Protein AF-A0A976LNJ9-F1 (afdb_monomer)

Secondary structure (DSSP, 8-state):
------HHHHHHHHHHHHHHHHHHHHHHHHHHHHHHHHHHHHHHHHHHHHHHHHHHHHH-TTTGGG-HHHHHHHHH---SS----EEEEE-TT--EEEEEE--PPSS--------

Sequence (115 aa):
MQPKKNIAGIITWLAAIVTGVIVIVFPLGYFFVSYQYMAASIETEAEINADIISQIIGVNTEYWEFEQDRLAEQLARRPGKGYAETRRIVNTKNEIIAENADKLKPPVIMRSSYL

Foldseek 3Di:
DDDPDPVVVVVVVVVVVVVVCVVPVVVVVVVVVVVVVVQVVQQVVQVVLQVVVVVVCVVPVPCVLVVQVVNQVSVVDDPDDPDFDKDFDADPVRHTSYIDGDDDDPPDDDDHDHD

Mean predicted aligned error: 6.87 Å

Nearest PDB structures (foldseek):
  1ihr-assembly1_A  TM=3.909E-01  e=4.153E+00  Escherichia coli
  7m2w-assembly1_H  TM=3.520E-01  e=5.112E+00  Saccharomyces cerevisiae S288C

Structure (mmCIF, N/CA/C/O backbone):
data_AF-A0A976LNJ9-F1
#
_entry.id   AF-A0A97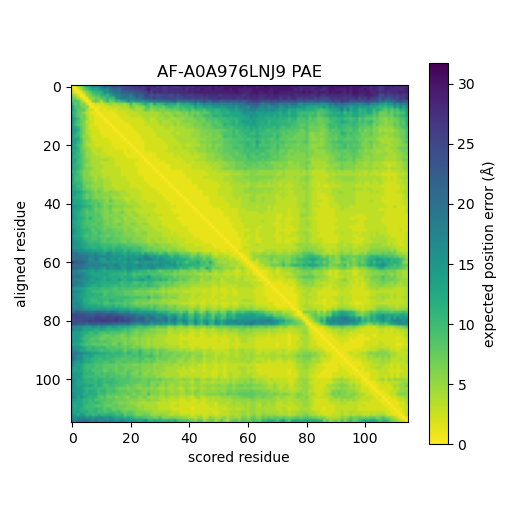6LNJ9-F1
#
loop_
_atom_site.group_PDB
_atom_site.id
_atom_site.type_symbol
_atom_site.label_atom_id
_atom_site.label_alt_id
_atom_site.label_comp_id
_atom_site.label_asym_id
_atom_site.label_entity_id
_atom_site.label_seq_id
_atom_site.pdbx_PDB_ins_code
_atom_site.Cartn_x
_atom_site.Cartn_y
_atom_site.Cartn_z
_atom_site.occupancy
_atom_site.B_iso_or_equiv
_atom_site.auth_seq_id
_atom_site.auth_comp_id
_atom_site.auth_asym_id
_atom_site.auth_atom_id
_atom_site.pdbx_PDB_model_num
ATOM 1 N N . MET A 1 1 ? 44.766 0.023 -48.195 1.00 44.72 1 MET A N 1
ATOM 2 C CA . MET A 1 1 ? 43.374 -0.372 -47.878 1.00 44.72 1 MET A CA 1
ATOM 3 C C . MET A 1 1 ? 43.000 0.249 -46.543 1.00 44.72 1 MET A C 1
ATOM 5 O O . MET A 1 1 ? 43.610 -0.109 -45.548 1.00 44.72 1 MET A O 1
ATOM 9 N N . GLN A 1 2 ? 42.089 1.226 -46.516 1.00 54.12 2 GLN A N 1
ATOM 10 C CA . GLN A 1 2 ? 41.607 1.785 -45.248 1.00 54.12 2 GLN A CA 1
ATOM 11 C C . GLN A 1 2 ? 40.468 0.911 -44.696 1.00 54.12 2 GLN A C 1
ATOM 13 O O . GLN A 1 2 ? 39.596 0.519 -45.477 1.00 54.12 2 GLN A O 1
ATOM 18 N N . PRO A 1 3 ? 40.451 0.582 -43.393 1.00 58.34 3 PRO A N 1
ATOM 19 C CA . PRO A 1 3 ? 39.382 -0.218 -42.809 1.00 58.34 3 PRO A CA 1
ATOM 20 C C . PRO A 1 3 ? 38.060 0.560 -42.877 1.00 58.34 3 PRO A C 1
ATOM 22 O O . PRO A 1 3 ? 37.936 1.645 -42.307 1.00 58.34 3 PRO A O 1
ATOM 25 N N . LYS A 1 4 ? 37.058 0.019 -43.584 1.00 64.56 4 LYS A N 1
ATOM 26 C CA . LYS A 1 4 ? 35.692 0.564 -43.589 1.00 64.56 4 LYS A CA 1
ATOM 27 C C . LYS A 1 4 ? 35.138 0.461 -42.165 1.00 64.56 4 LYS A C 1
ATOM 29 O O . LYS A 1 4 ? 34.769 -0.621 -41.720 1.00 64.56 4 LYS A O 1
ATOM 34 N N . LYS A 1 5 ? 35.086 1.580 -41.437 1.00 66.38 5 LYS A N 1
ATOM 35 C CA . LYS A 1 5 ? 34.336 1.661 -40.176 1.00 66.38 5 LYS A CA 1
ATOM 36 C C . LYS A 1 5 ? 32.883 1.255 -40.449 1.00 66.38 5 LYS A C 1
ATOM 38 O O . LYS A 1 5 ? 32.260 1.787 -41.367 1.00 66.38 5 LYS A O 1
ATOM 43 N N . ASN A 1 6 ? 32.341 0.337 -39.647 1.00 77.94 6 ASN A N 1
ATOM 44 C CA . ASN A 1 6 ? 30.943 -0.105 -39.712 1.00 77.94 6 ASN A CA 1
ATOM 45 C C . ASN A 1 6 ? 29.998 0.985 -39.172 1.00 77.94 6 ASN A C 1
ATOM 47 O O . ASN A 1 6 ? 29.407 0.853 -38.103 1.00 77.94 6 ASN A O 1
ATOM 51 N N . ILE A 1 7 ? 29.859 2.079 -39.924 1.00 86.81 7 ILE A N 1
ATOM 52 C CA . ILE A 1 7 ? 29.013 3.236 -39.586 1.00 86.81 7 ILE A CA 1
ATOM 53 C C . ILE A 1 7 ? 27.551 2.805 -39.399 1.00 86.81 7 ILE A C 1
ATOM 55 O O . ILE A 1 7 ? 26.893 3.255 -38.466 1.00 86.81 7 ILE A O 1
ATOM 59 N N . ALA A 1 8 ? 27.069 1.864 -40.217 1.00 86.81 8 ALA A N 1
ATOM 60 C CA . ALA A 1 8 ? 25.718 1.316 -40.098 1.00 86.81 8 ALA A CA 1
ATOM 61 C C . ALA A 1 8 ? 25.471 0.630 -38.741 1.00 86.81 8 ALA A C 1
ATOM 63 O O . ALA A 1 8 ? 24.408 0.805 -38.149 1.00 86.81 8 ALA A O 1
ATOM 64 N N . GLY A 1 9 ? 26.465 -0.094 -38.211 1.00 88.62 9 GLY A N 1
ATOM 65 C CA . GLY A 1 9 ? 26.365 -0.736 -36.897 1.00 88.62 9 GLY A CA 1
ATOM 66 C C . GLY A 1 9 ? 26.291 0.283 -35.759 1.00 88.62 9 GLY A C 1
ATOM 67 O O . GLY A 1 9 ? 25.475 0.136 -34.855 1.00 88.62 9 GLY A O 1
ATOM 68 N N . ILE A 1 10 ? 27.078 1.360 -35.848 1.00 91.56 10 ILE A N 1
ATOM 69 C CA . ILE A 1 10 ? 27.073 2.451 -34.861 1.00 91.56 10 ILE A CA 1
ATOM 70 C C . ILE A 1 10 ? 25.723 3.178 -34.859 1.00 91.56 10 ILE A C 1
ATOM 72 O O . ILE A 1 10 ? 25.151 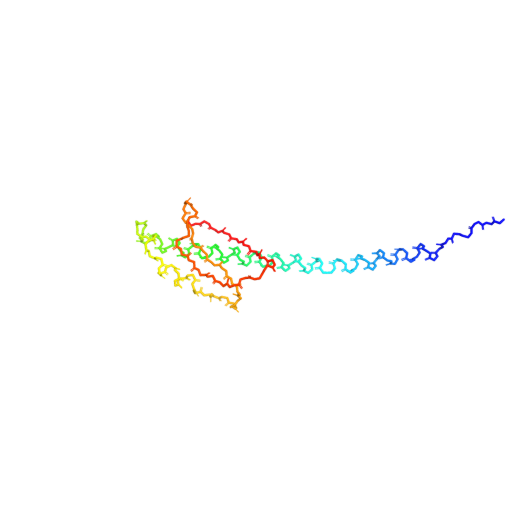3.400 -33.795 1.00 91.56 10 ILE A O 1
ATOM 76 N N . ILE A 1 11 ? 25.188 3.513 -36.038 1.00 93.44 11 ILE A N 1
ATOM 77 C CA . ILE A 1 11 ? 23.883 4.180 -36.164 1.00 93.44 11 ILE A CA 1
ATOM 78 C C . ILE A 1 11 ? 22.765 3.285 -35.624 1.00 93.44 11 ILE A C 1
ATOM 80 O O . ILE A 1 11 ? 21.913 3.758 -34.879 1.00 93.44 11 ILE A O 1
ATOM 84 N N . THR A 1 12 ? 22.789 1.991 -35.952 1.00 94.62 12 THR A N 1
ATOM 85 C CA . THR A 1 12 ? 21.786 1.030 -35.466 1.00 94.62 12 THR A CA 1
ATOM 86 C C . THR A 1 12 ? 21.824 0.913 -33.945 1.00 94.62 12 THR A C 1
ATOM 88 O O . THR A 1 12 ? 20.779 0.906 -33.303 1.00 94.62 12 THR A O 1
ATOM 91 N N . TRP A 1 13 ? 23.018 0.871 -33.351 1.00 95.69 13 TRP A N 1
ATOM 92 C CA . TRP A 1 13 ? 23.170 0.807 -31.900 1.00 95.69 13 TRP A CA 1
ATOM 93 C C . TRP A 1 13 ? 22.696 2.091 -31.206 1.00 95.69 13 TRP A C 1
ATOM 95 O O . TRP A 1 13 ? 21.976 2.018 -30.213 1.00 95.69 13 TRP A O 1
ATOM 105 N N . LEU A 1 14 ? 23.015 3.266 -31.760 1.00 95.44 14 LEU A N 1
ATOM 106 C CA . LEU A 1 14 ? 22.505 4.545 -31.252 1.00 95.44 14 LEU A CA 1
ATOM 107 C C . LEU A 1 14 ? 20.978 4.626 -31.344 1.00 95.44 14 LEU A C 1
ATOM 109 O O . LEU A 1 14 ? 20.330 5.010 -30.373 1.00 95.44 14 LEU A O 1
ATOM 113 N N . ALA A 1 15 ? 20.399 4.220 -32.475 1.00 96.19 15 ALA A N 1
ATOM 114 C CA . ALA A 1 15 ? 18.953 4.140 -32.636 1.00 96.19 15 ALA A CA 1
ATOM 115 C C . ALA A 1 15 ? 18.327 3.187 -31.607 1.00 96.19 15 ALA A C 1
ATOM 117 O O . ALA A 1 15 ? 17.358 3.560 -30.956 1.00 96.19 15 ALA A O 1
ATOM 118 N N . ALA A 1 16 ? 18.917 2.007 -31.387 1.00 96.75 16 ALA A N 1
ATOM 119 C CA . ALA A 1 16 ? 18.437 1.051 -30.392 1.00 96.75 16 ALA A CA 1
ATOM 120 C C . ALA A 1 16 ? 18.448 1.629 -28.968 1.00 96.75 16 ALA A C 1
ATOM 122 O O . ALA A 1 16 ? 17.495 1.416 -28.222 1.00 96.75 16 ALA A O 1
ATOM 123 N N . ILE A 1 17 ? 19.477 2.402 -28.602 1.00 97.50 17 ILE A N 1
ATOM 124 C CA . ILE A 1 17 ? 19.525 3.093 -27.306 1.00 97.50 17 ILE A CA 1
ATOM 125 C C . ILE A 1 17 ? 18.412 4.126 -27.208 1.00 97.50 17 ILE A C 1
ATOM 127 O O . ILE A 1 17 ? 17.669 4.116 -26.233 1.00 97.50 17 ILE A O 1
ATOM 131 N N . VAL A 1 18 ? 18.275 5.005 -28.203 1.00 97.12 18 VAL A N 1
ATOM 132 C CA . VAL A 1 18 ? 17.258 6.066 -28.176 1.00 97.12 18 VAL A CA 1
ATOM 133 C C . VAL A 1 18 ? 15.856 5.464 -28.102 1.00 97.12 18 VAL A C 1
ATOM 135 O O . VAL A 1 18 ? 15.054 5.871 -27.264 1.00 97.12 18 VAL A O 1
ATOM 138 N N . THR A 1 19 ? 15.573 4.449 -28.919 1.00 97.12 19 THR A N 1
ATOM 139 C CA . THR A 1 19 ? 14.311 3.709 -28.863 1.00 97.12 19 THR A CA 1
ATOM 140 C C . THR A 1 19 ? 14.121 3.048 -27.502 1.00 97.12 19 THR A C 1
ATOM 142 O O . THR A 1 19 ? 13.050 3.182 -26.920 1.00 97.12 19 THR A O 1
ATOM 145 N N . GLY A 1 20 ? 15.148 2.394 -26.956 1.00 97.38 20 GLY A N 1
ATOM 146 C CA . GLY A 1 20 ? 15.094 1.775 -25.632 1.00 97.38 20 GLY A CA 1
ATOM 147 C C . GLY A 1 20 ? 14.780 2.782 -24.526 1.00 97.38 20 GLY A C 1
ATOM 148 O O . GLY A 1 20 ? 13.907 2.535 -23.699 1.00 97.38 20 GLY A O 1
ATOM 149 N N . VAL A 1 21 ? 15.419 3.954 -24.552 1.00 97.69 21 VAL A N 1
ATOM 150 C CA . VAL A 1 21 ? 15.156 5.043 -23.603 1.00 97.69 21 VAL A CA 1
ATOM 151 C C . VAL A 1 21 ? 13.707 5.503 -23.708 1.00 97.69 21 VAL A C 1
ATOM 153 O O . VAL A 1 21 ? 13.029 5.580 -22.691 1.00 97.69 21 VAL A O 1
ATOM 156 N N . ILE A 1 22 ? 13.198 5.751 -24.915 1.00 96.56 22 ILE A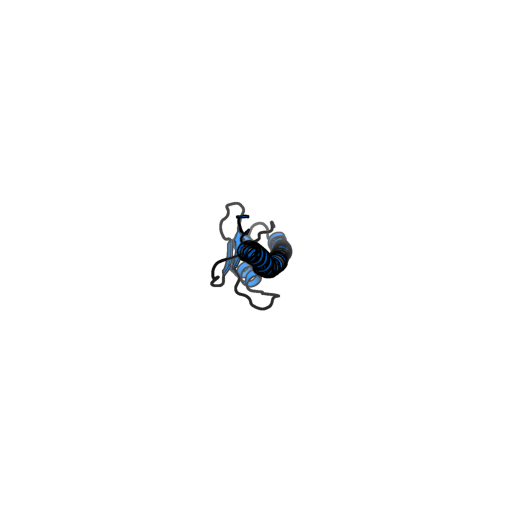 N 1
ATOM 157 C CA . ILE A 1 22 ? 11.806 6.176 -25.119 1.00 96.56 22 ILE A CA 1
ATOM 158 C C . ILE A 1 22 ? 10.833 5.112 -24.595 1.00 96.56 22 ILE A C 1
ATOM 160 O O . ILE A 1 22 ? 9.926 5.425 -23.826 1.00 96.56 22 ILE A O 1
ATOM 164 N N . VAL A 1 23 ? 11.051 3.846 -24.955 1.00 97.25 23 VAL A N 1
ATOM 165 C CA . VAL A 1 23 ? 10.200 2.721 -24.539 1.00 97.25 23 VAL A CA 1
ATOM 166 C C . VAL A 1 23 ? 10.176 2.555 -23.018 1.00 97.25 23 VAL A C 1
ATOM 168 O O . VAL A 1 23 ? 9.167 2.110 -22.484 1.00 97.25 23 VAL A O 1
ATOM 171 N N . ILE A 1 24 ? 11.244 2.930 -22.312 1.00 97.88 24 ILE A N 1
ATOM 172 C CA . ILE A 1 24 ? 11.349 2.782 -20.856 1.00 97.88 24 ILE A CA 1
ATOM 173 C C . ILE A 1 24 ? 10.849 4.027 -20.109 1.00 97.88 24 ILE A C 1
ATOM 175 O O . ILE A 1 24 ? 10.108 3.904 -19.135 1.00 97.88 24 ILE A O 1
ATOM 179 N N . VAL A 1 25 ? 11.230 5.228 -20.550 1.00 97.69 25 VAL A N 1
ATOM 180 C CA . VAL A 1 25 ? 10.977 6.480 -19.819 1.00 97.69 25 VAL A CA 1
ATOM 181 C C . VAL A 1 25 ? 9.487 6.773 -19.695 1.00 97.69 25 VAL A C 1
ATOM 183 O O . VAL A 1 25 ? 9.039 7.152 -18.615 1.00 97.69 25 VAL A O 1
ATOM 186 N N . PHE A 1 26 ? 8.700 6.567 -20.755 1.00 94.88 26 PHE A N 1
ATOM 187 C CA . PHE A 1 26 ? 7.268 6.871 -20.704 1.00 94.88 26 PHE A CA 1
ATOM 188 C C . PHE A 1 26 ? 6.493 5.936 -19.754 1.00 94.88 26 PHE A C 1
ATOM 190 O O . PHE A 1 26 ? 5.814 6.454 -18.862 1.00 94.88 26 PHE A O 1
ATOM 197 N N . PRO A 1 27 ? 6.607 4.593 -19.849 1.00 96.25 27 PRO A N 1
ATOM 198 C CA . PRO A 1 27 ? 5.952 3.695 -18.899 1.00 96.25 27 PRO A CA 1
ATOM 199 C C . PRO A 1 27 ? 6.438 3.879 -17.463 1.00 96.25 27 PRO A C 1
ATOM 201 O O . PRO A 1 27 ? 5.612 3.887 -16.552 1.00 96.25 27 PRO A O 1
ATOM 204 N N . LEU A 1 28 ? 7.747 4.071 -17.244 1.00 97.38 28 LEU A N 1
ATOM 205 C CA . LEU A 1 28 ? 8.278 4.309 -15.898 1.00 97.38 28 LEU A CA 1
ATOM 206 C C . LEU A 1 28 ? 7.774 5.625 -15.310 1.00 97.38 28 LEU A C 1
ATOM 208 O O . LEU A 1 28 ? 7.394 5.659 -14.143 1.00 97.38 28 LEU A O 1
ATOM 212 N N . GLY A 1 29 ? 7.735 6.692 -16.109 1.00 97.31 29 GLY A N 1
ATOM 213 C CA . GLY A 1 29 ? 7.201 7.980 -15.679 1.00 97.31 29 GLY A CA 1
ATOM 214 C C . GLY A 1 29 ? 5.733 7.872 -15.274 1.00 97.31 29 GLY A C 1
ATOM 215 O O . GLY A 1 29 ? 5.356 8.304 -14.185 1.00 97.31 29 GLY A O 1
ATOM 216 N N . TYR A 1 30 ? 4.916 7.220 -16.106 1.00 96.50 30 TYR A N 1
ATOM 217 C CA 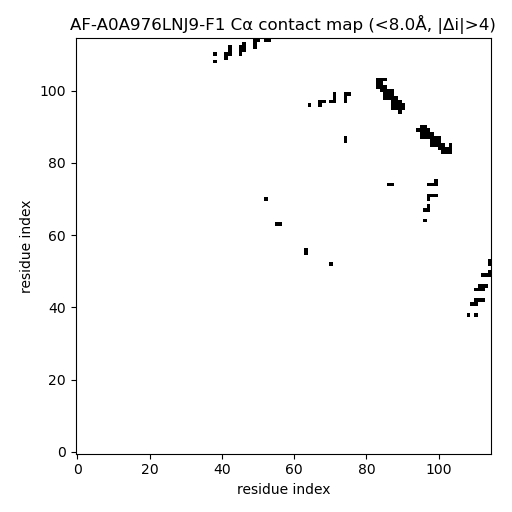. TYR A 1 30 ? 3.508 6.978 -15.792 1.00 96.50 30 TYR A CA 1
ATOM 218 C C . TYR A 1 30 ? 3.332 6.129 -14.528 1.00 96.50 30 TYR A C 1
ATOM 220 O O . TYR A 1 30 ? 2.524 6.470 -13.660 1.00 96.50 30 TYR A O 1
ATOM 228 N N . PHE A 1 31 ? 4.103 5.045 -14.402 1.00 95.81 31 PHE A N 1
ATOM 229 C CA . PHE A 1 31 ? 4.075 4.176 -13.230 1.00 95.81 31 PHE A CA 1
ATOM 230 C C . PHE A 1 31 ? 4.417 4.949 -11.956 1.00 95.81 31 PHE A C 1
ATOM 232 O O . PHE A 1 31 ? 3.701 4.842 -10.965 1.00 95.81 31 PHE A O 1
ATOM 239 N N . PHE A 1 32 ? 5.467 5.769 -11.992 1.00 97.12 32 PHE A N 1
ATOM 240 C CA . PHE A 1 32 ? 5.922 6.536 -10.839 1.00 97.12 32 PHE A CA 1
ATOM 241 C C . PHE A 1 32 ? 4.868 7.538 -10.357 1.00 97.12 32 PHE A C 1
ATOM 243 O O . PHE A 1 32 ? 4.547 7.566 -9.170 1.00 97.12 32 PHE A O 1
ATOM 250 N N . VAL A 1 33 ? 4.274 8.309 -11.274 1.00 97.19 33 VAL A N 1
ATOM 251 C CA . VAL A 1 33 ? 3.211 9.270 -10.934 1.00 97.19 33 VAL A CA 1
ATOM 252 C C . VAL A 1 33 ? 1.972 8.553 -10.397 1.00 97.19 33 VAL A C 1
ATOM 254 O O . VAL A 1 33 ? 1.422 8.951 -9.371 1.00 97.19 33 VAL A O 1
ATOM 257 N N . SER A 1 34 ? 1.555 7.466 -11.049 1.00 94.19 34 SER A N 1
ATOM 258 C CA . SER A 1 34 ? 0.376 6.698 -10.628 1.00 94.19 34 SER A CA 1
ATOM 259 C C . SER A 1 34 ? 0.575 6.067 -9.250 1.00 94.19 34 SER A C 1
ATOM 261 O O . SER A 1 34 ? -0.316 6.130 -8.406 1.00 94.19 34 SER A O 1
ATOM 263 N N . TYR A 1 35 ? 1.762 5.513 -8.995 1.00 94.75 35 TYR A N 1
ATOM 264 C CA . TYR A 1 35 ? 2.120 4.946 -7.700 1.00 94.75 35 TYR A CA 1
ATOM 265 C C . TYR A 1 35 ? 2.099 6.002 -6.593 1.00 94.75 35 TYR A C 1
ATOM 267 O O . TYR A 1 35 ? 1.530 5.750 -5.534 1.00 94.75 35 TYR A O 1
ATOM 275 N N . GLN A 1 36 ? 2.668 7.189 -6.832 1.00 95.25 36 GLN A N 1
ATOM 276 C CA . GLN A 1 36 ? 2.628 8.278 -5.852 1.00 95.25 36 GLN A CA 1
ATOM 277 C C . GLN A 1 36 ? 1.198 8.710 -5.533 1.00 95.25 36 GLN A C 1
ATOM 279 O O . GLN A 1 36 ? 0.864 8.874 -4.363 1.00 95.25 36 GLN A O 1
ATOM 284 N N . TYR A 1 37 ? 0.350 8.848 -6.554 1.00 93.50 37 TYR A N 1
ATOM 285 C CA . TYR A 1 37 ? -1.050 9.215 -6.361 1.00 93.50 37 TYR A CA 1
ATOM 286 C C . TYR A 1 37 ? -1.809 8.164 -5.538 1.00 93.50 37 TYR A C 1
ATOM 288 O O . TYR A 1 37 ? -2.488 8.508 -4.574 1.00 93.50 37 TYR A O 1
ATOM 296 N N . MET A 1 38 ? -1.650 6.877 -5.867 1.00 91.12 38 MET A N 1
ATOM 297 C CA . MET A 1 38 ? -2.266 5.784 -5.107 1.00 91.12 38 MET A CA 1
ATOM 298 C C . MET A 1 38 ? -1.758 5.732 -3.664 1.00 91.12 38 MET A C 1
ATOM 300 O O . MET A 1 38 ? -2.551 5.585 -2.740 1.00 91.12 38 MET A O 1
ATOM 304 N N . ALA A 1 39 ? -0.447 5.868 -3.466 1.00 93.75 39 ALA A N 1
ATOM 305 C CA . ALA A 1 39 ? 0.163 5.8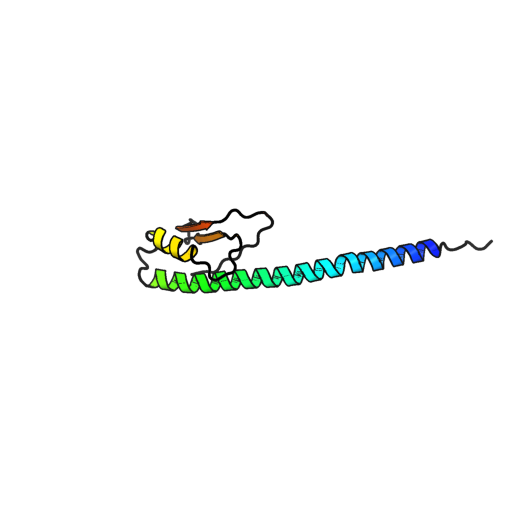59 -2.144 1.00 93.75 39 ALA A CA 1
ATOM 306 C C . ALA A 1 39 ? -0.350 7.009 -1.271 1.00 93.75 39 ALA A C 1
ATOM 308 O O . ALA A 1 39 ? -0.715 6.768 -0.126 1.00 93.75 39 ALA A O 1
ATOM 309 N N . ALA A 1 40 ? -0.409 8.226 -1.817 1.00 93.00 40 ALA A N 1
ATOM 310 C CA . ALA A 1 40 ? -0.927 9.391 -1.108 1.00 93.00 40 ALA A CA 1
ATOM 311 C C . ALA A 1 40 ? -2.418 9.238 -0.781 1.00 93.00 40 ALA A C 1
ATOM 313 O O . ALA A 1 40 ? -2.829 9.525 0.335 1.00 93.00 40 ALA A O 1
ATOM 314 N N . SER A 1 41 ? -3.217 8.722 -1.721 1.00 91.00 41 SER A N 1
ATOM 315 C CA . SER A 1 41 ? -4.647 8.482 -1.496 1.00 91.00 41 SER A CA 1
ATOM 316 C C . SER A 1 41 ? -4.892 7.517 -0.335 1.00 91.00 41 SER A C 1
ATOM 318 O O . SER A 1 41 ? -5.703 7.815 0.534 1.00 91.00 41 SER A O 1
ATOM 320 N N . ILE A 1 42 ? -4.191 6.377 -0.299 1.00 91.38 42 ILE A N 1
ATOM 321 C CA . ILE A 1 42 ? -4.376 5.370 0.760 1.00 91.38 42 ILE A CA 1
ATOM 322 C C . ILE A 1 42 ? -3.821 5.874 2.101 1.00 91.38 42 ILE A C 1
ATOM 324 O O . ILE A 1 42 ? -4.391 5.563 3.141 1.00 91.38 42 ILE A O 1
ATOM 328 N N . GLU A 1 43 ? -2.746 6.669 2.092 1.00 94.00 43 GLU A N 1
ATOM 329 C CA . GLU A 1 43 ? -2.220 7.320 3.302 1.00 94.00 43 GLU A CA 1
ATOM 330 C C . GLU A 1 43 ? -3.252 8.273 3.913 1.00 94.00 43 GLU A C 1
ATOM 332 O O . GLU A 1 43 ? -3.603 8.139 5.080 1.00 94.00 43 GLU A O 1
ATOM 337 N N . THR A 1 44 ? -3.803 9.184 3.108 1.00 92.50 44 THR A N 1
ATOM 338 C CA . THR A 1 44 ? -4.830 10.126 3.565 1.00 92.50 44 THR A CA 1
ATOM 339 C C . THR A 1 44 ? -6.095 9.401 4.024 1.00 92.50 44 THR A C 1
ATOM 341 O O . THR A 1 44 ? -6.694 9.783 5.024 1.00 92.50 44 THR A O 1
ATOM 344 N N . GLU A 1 45 ? -6.505 8.331 3.338 1.00 90.12 45 GLU A N 1
ATOM 345 C CA . GLU A 1 45 ? -7.615 7.500 3.813 1.00 90.12 45 GLU A CA 1
ATOM 346 C C . GLU A 1 45 ? -7.302 6.832 5.156 1.00 90.12 45 GLU A C 1
ATOM 348 O O . GLU A 1 45 ? -8.185 6.764 6.011 1.00 90.12 45 GLU A O 1
ATOM 353 N N . ALA A 1 46 ? -6.078 6.345 5.367 1.00 92.50 46 ALA A N 1
ATOM 354 C CA . ALA A 1 46 ? -5.673 5.756 6.639 1.00 92.50 46 ALA A CA 1
ATOM 355 C C . ALA A 1 46 ? -5.679 6.794 7.772 1.00 92.50 46 ALA A C 1
ATOM 357 O O . ALA A 1 46 ? -6.184 6.492 8.849 1.00 92.50 46 ALA A O 1
ATOM 358 N N . GLU A 1 47 ? -5.182 8.007 7.523 1.00 94.00 47 GLU A N 1
ATOM 359 C CA . GLU A 1 47 ? -5.170 9.117 8.485 1.00 94.00 47 GLU A CA 1
ATOM 360 C C . GLU A 1 47 ? -6.592 9.549 8.873 1.00 94.00 47 GLU A C 1
ATOM 362 O O . GLU A 1 47 ? -6.940 9.553 10.051 1.00 94.00 47 GLU A O 1
ATOM 367 N N . ILE A 1 48 ? -7.468 9.785 7.891 1.00 91.69 48 ILE A N 1
ATOM 368 C CA . ILE A 1 48 ? -8.870 10.161 8.141 1.00 91.69 48 ILE A CA 1
ATOM 369 C C . ILE A 1 48 ? -9.613 9.057 8.903 1.00 91.69 48 ILE A C 1
ATOM 371 O O . ILE A 1 48 ? -10.368 9.339 9.834 1.00 91.69 48 ILE A O 1
ATOM 375 N N . ASN A 1 49 ? -9.445 7.791 8.505 1.00 90.56 49 ASN A N 1
ATOM 376 C CA . ASN A 1 49 ? -10.100 6.687 9.204 1.00 90.56 49 ASN A CA 1
ATOM 377 C C . ASN A 1 49 ? -9.560 6.529 10.626 1.00 90.56 49 ASN A C 1
ATOM 379 O O . ASN A 1 49 ? -10.352 6.242 11.522 1.00 90.56 49 ASN A O 1
ATOM 383 N N . ALA A 1 50 ? -8.258 6.737 10.837 1.00 91.94 50 ALA A N 1
ATOM 384 C CA . ALA A 1 50 ? -7.674 6.736 12.168 1.00 91.94 50 ALA A CA 1
ATOM 385 C C . ALA A 1 50 ? -8.319 7.819 13.040 1.00 91.94 50 ALA A C 1
ATOM 387 O O . ALA A 1 50 ? -8.885 7.476 14.068 1.00 91.94 50 ALA A O 1
ATOM 388 N N . ASP A 1 51 ? -8.396 9.068 12.576 1.00 92.12 51 ASP A N 1
ATOM 389 C CA . ASP A 1 51 ? -9.044 10.156 13.322 1.00 92.12 51 ASP A CA 1
ATOM 390 C C . ASP A 1 51 ? -10.501 9.839 13.699 1.00 92.12 51 ASP A C 1
ATOM 392 O O . ASP A 1 51 ? -10.949 10.108 14.819 1.00 92.12 51 ASP A O 1
ATOM 396 N N . ILE A 1 52 ? -11.263 9.250 12.772 1.00 90.38 52 ILE A N 1
ATOM 397 C CA . ILE A 1 52 ? -12.657 8.860 13.016 1.00 90.38 52 ILE A CA 1
ATOM 398 C C . ILE A 1 52 ? -12.740 7.732 14.053 1.00 90.38 52 ILE A C 1
ATOM 400 O O . ILE A 1 52 ? -13.587 7.769 14.948 1.00 90.38 52 ILE A O 1
ATOM 404 N N . ILE A 1 53 ? -11.878 6.721 13.945 1.00 90.56 53 ILE A N 1
ATOM 405 C CA . ILE A 1 53 ? -11.842 5.596 14.883 1.00 90.56 53 ILE A CA 1
ATOM 406 C C . ILE A 1 53 ? -11.365 6.067 16.262 1.00 90.56 53 ILE A C 1
ATOM 408 O O . ILE A 1 53 ? -11.968 5.678 17.259 1.00 90.56 53 ILE A O 1
ATOM 412 N N . SER A 1 54 ? -10.376 6.957 16.346 1.00 90.50 54 SER A N 1
ATOM 413 C CA . SER A 1 54 ? -9.898 7.537 17.606 1.00 90.50 54 SER A CA 1
ATOM 414 C C . SER A 1 54 ? -11.008 8.290 18.336 1.00 90.50 54 SER A C 1
ATOM 416 O O . SER A 1 54 ? -11.122 8.184 19.556 1.00 90.50 54 SER A O 1
ATOM 418 N N . GLN A 1 55 ? -11.903 8.973 17.613 1.00 88.25 55 GLN A N 1
ATOM 419 C CA . GLN A 1 55 ? -13.099 9.576 18.214 1.00 88.25 55 GLN A CA 1
ATOM 420 C C . GLN A 1 55 ? -14.079 8.525 18.753 1.00 88.25 55 GLN A C 1
ATOM 422 O O . GLN A 1 55 ? -14.640 8.716 19.830 1.00 88.25 55 GLN A O 1
ATOM 427 N N . ILE A 1 56 ? -14.282 7.410 18.042 1.00 85.94 56 ILE A N 1
ATOM 428 C CA . ILE A 1 56 ? -15.142 6.305 18.502 1.00 85.94 56 ILE A CA 1
ATOM 429 C C . ILE A 1 56 ? -14.570 5.672 19.775 1.00 85.94 56 ILE A C 1
ATOM 431 O O . ILE A 1 56 ? -15.306 5.468 20.741 1.00 85.94 56 ILE A O 1
ATOM 435 N N . ILE A 1 57 ? -13.264 5.404 19.786 1.00 87.56 57 ILE A N 1
ATOM 436 C CA . ILE A 1 57 ? -12.550 4.819 20.924 1.00 87.56 57 ILE A CA 1
ATOM 437 C C . ILE A 1 57 ? -12.555 5.774 22.116 1.00 87.56 57 ILE A C 1
ATOM 439 O O . ILE A 1 57 ? -12.831 5.346 23.233 1.00 87.56 57 ILE A O 1
ATOM 443 N N . GLY A 1 58 ? -12.313 7.069 21.892 1.00 85.88 58 GLY A N 1
ATOM 444 C CA . GLY A 1 58 ? -12.267 8.081 22.950 1.00 85.88 58 GLY A CA 1
ATOM 445 C C . GLY A 1 58 ? -13.576 8.241 23.731 1.00 85.88 58 GLY A C 1
ATOM 446 O O . GLY A 1 58 ? -13.554 8.726 24.860 1.00 85.88 58 GLY A O 1
ATOM 447 N N . VAL A 1 59 ? -14.710 7.806 23.171 1.00 83.75 59 VAL A N 1
ATOM 448 C CA . VAL A 1 59 ? -16.003 7.772 23.877 1.00 83.75 59 VAL A CA 1
ATOM 449 C C . VAL A 1 59 ? -16.086 6.602 24.867 1.00 83.75 59 VAL A C 1
ATOM 451 O O . VAL A 1 59 ? -16.769 6.722 25.882 1.00 83.75 59 VAL A O 1
ATOM 454 N N . ASN A 1 60 ? -15.405 5.482 24.599 1.00 82.12 60 ASN A N 1
ATOM 455 C CA . ASN A 1 60 ? -15.458 4.271 25.420 1.00 82.12 60 ASN A CA 1
ATOM 456 C C . ASN A 1 60 ? -14.113 3.513 25.435 1.00 82.12 60 ASN A C 1
ATOM 458 O O . ASN A 1 60 ? -13.996 2.394 24.930 1.00 82.12 60 ASN A O 1
ATOM 462 N N . THR A 1 61 ? -13.085 4.121 26.032 1.00 82.50 61 THR A N 1
ATOM 463 C CA . THR A 1 61 ? -11.701 3.611 26.000 1.00 82.50 61 THR A CA 1
ATOM 464 C C . THR A 1 61 ? -11.519 2.250 26.681 1.00 82.50 61 THR A C 1
ATOM 466 O O . THR A 1 61 ? -10.559 1.546 26.383 1.00 82.50 61 THR A O 1
ATOM 469 N N . GLU A 1 62 ? -12.414 1.859 27.590 1.00 84.31 62 GLU A N 1
ATOM 470 C CA . GLU A 1 62 ? -12.294 0.600 28.338 1.00 84.31 62 GLU A CA 1
ATOM 471 C C . GLU A 1 62 ? -12.866 -0.604 27.572 1.00 84.31 62 GLU A C 1
ATOM 473 O O . GLU A 1 62 ? -12.361 -1.715 27.724 1.00 84.31 62 GLU A O 1
ATOM 478 N N . TYR A 1 63 ? -13.874 -0.395 26.713 1.00 84.00 63 TYR A N 1
ATOM 479 C CA . TYR A 1 63 ? -14.605 -1.496 26.071 1.00 84.00 63 TYR A CA 1
ATOM 480 C C . TYR A 1 63 ? -14.572 -1.499 24.538 1.00 84.00 63 TYR A C 1
ATOM 482 O O . TYR A 1 63 ? -15.140 -2.407 23.931 1.00 84.00 63 TYR A O 1
ATOM 490 N N . TRP A 1 64 ? -13.901 -0.541 23.890 1.00 85.81 64 TRP A N 1
ATOM 491 C CA . TRP A 1 64 ? -13.904 -0.431 22.425 1.00 85.81 64 TRP A CA 1
ATOM 492 C C . TRP A 1 64 ? -13.411 -1.699 21.699 1.00 85.81 64 TRP A C 1
ATOM 494 O O . TRP A 1 64 ? -13.916 -2.008 20.623 1.00 85.81 64 TRP A O 1
ATOM 504 N N . GLU A 1 65 ? -12.486 -2.472 22.286 1.00 86.88 65 GLU A N 1
ATOM 505 C CA . GLU A 1 65 ? -11.991 -3.732 21.697 1.00 86.88 65 GLU A CA 1
ATOM 506 C C . GLU A 1 65 ? -13.078 -4.821 21.592 1.00 86.88 65 GLU A C 1
ATOM 508 O O . GLU A 1 65 ? -12.961 -5.746 20.785 1.00 86.88 65 GLU A O 1
ATOM 513 N N . PHE A 1 66 ? -14.160 -4.705 22.371 1.00 88.31 66 PHE A N 1
ATOM 514 C CA . PHE A 1 66 ? -15.315 -5.605 22.314 1.00 88.31 66 PHE A CA 1
ATOM 515 C C . PHE A 1 66 ? -16.381 -5.143 21.311 1.00 88.31 66 PHE A C 1
ATOM 517 O O . PHE A 1 66 ? -17.274 -5.914 20.969 1.00 88.31 66 PHE A O 1
ATOM 524 N N . GLU A 1 67 ? -16.286 -3.916 20.789 1.00 86.31 67 GLU A N 1
ATOM 525 C CA . GLU A 1 67 ? -17.234 -3.347 19.821 1.00 86.31 67 GLU A CA 1
ATOM 526 C C . GLU A 1 67 ? -16.870 -3.707 18.364 1.00 86.31 67 GLU A C 1
ATOM 528 O O . GLU A 1 67 ? -16.993 -2.887 17.450 1.00 86.31 67 GLU A O 1
ATOM 533 N N . GLN A 1 68 ? -16.427 -4.949 18.127 1.00 88.81 68 GLN A N 1
ATOM 534 C CA . GLN A 1 68 ? -15.903 -5.407 16.831 1.00 88.81 68 GLN A CA 1
ATOM 535 C C . GLN A 1 68 ? -16.901 -5.207 15.688 1.00 88.81 68 GLN A C 1
ATOM 537 O O . GLN A 1 68 ? -16.516 -4.727 14.625 1.00 88.81 68 GLN A O 1
ATOM 542 N N . ASP A 1 69 ? -18.184 -5.500 15.918 1.00 88.38 69 ASP A N 1
ATOM 543 C CA . ASP A 1 69 ? -19.235 -5.351 14.905 1.00 88.38 69 ASP A CA 1
ATOM 544 C C . ASP A 1 69 ? -19.426 -3.888 14.486 1.00 88.38 69 ASP A C 1
ATOM 546 O O . ASP A 1 69 ? -19.530 -3.581 13.298 1.00 88.3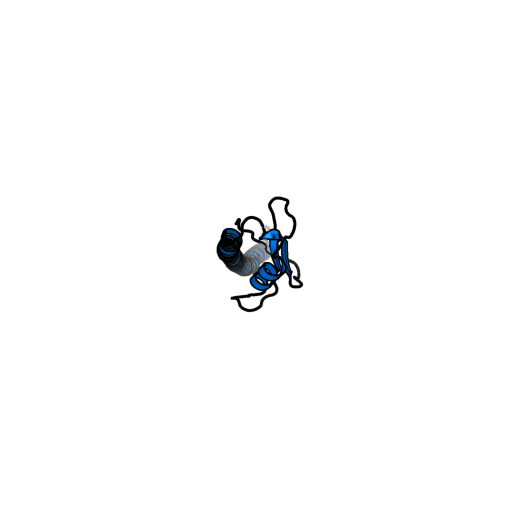8 69 ASP A O 1
ATOM 550 N N . ARG A 1 70 ? -19.405 -2.959 15.451 1.00 88.12 70 ARG A N 1
ATOM 551 C CA . ARG A 1 70 ? -19.535 -1.518 15.191 1.00 88.12 70 ARG A CA 1
ATOM 552 C C . ARG A 1 70 ? -18.329 -0.996 14.415 1.00 88.12 70 ARG A C 1
ATOM 554 O O . ARG A 1 70 ? -18.482 -0.213 13.478 1.00 88.12 70 ARG A O 1
ATOM 561 N N . LEU A 1 71 ? -17.131 -1.436 14.795 1.00 90.44 71 LEU A N 1
ATOM 562 C CA . LEU A 1 71 ? -15.894 -1.081 14.106 1.00 90.44 71 LEU A CA 1
ATOM 563 C C . LEU A 1 71 ? -15.860 -1.668 12.690 1.00 90.44 71 LEU A C 1
ATOM 565 O O . LEU A 1 71 ? -15.511 -0.963 11.749 1.00 90.44 71 LEU A O 1
ATOM 569 N N . ALA A 1 72 ? -16.281 -2.919 12.509 1.00 89.94 72 ALA A N 1
ATOM 570 C CA . ALA A 1 72 ? -16.373 -3.564 11.204 1.00 89.94 72 ALA A CA 1
ATOM 571 C C . ALA A 1 72 ? -17.402 -2.878 10.293 1.00 89.94 72 ALA A C 1
ATOM 573 O O . ALA A 1 72 ? -17.131 -2.688 9.106 1.00 89.94 72 ALA A O 1
ATOM 574 N N . GLU A 1 73 ? -18.547 -2.445 10.833 1.00 88.44 73 GLU A N 1
ATOM 575 C CA . GLU A 1 73 ? -19.527 -1.647 10.090 1.00 88.44 73 GLU A CA 1
ATOM 576 C C . GLU A 1 73 ? -18.926 -0.305 9.656 1.00 88.44 73 GLU A C 1
ATOM 578 O O . GLU A 1 73 ? -19.101 0.118 8.512 1.00 88.44 73 GLU A O 1
ATOM 583 N N . GLN A 1 74 ? -18.162 0.345 10.536 1.00 89.38 74 GLN A N 1
ATOM 584 C CA . GLN A 1 74 ? -17.473 1.584 10.198 1.00 89.38 74 GLN A CA 1
ATOM 585 C C . GLN A 1 74 ? -16.421 1.366 9.099 1.00 89.38 74 GLN A C 1
ATOM 587 O O . GLN A 1 74 ? -16.371 2.143 8.147 1.00 89.38 74 GLN A O 1
ATOM 592 N N . LEU A 1 75 ? -15.641 0.282 9.166 1.00 89.94 75 LEU A N 1
ATOM 593 C CA . LEU A 1 75 ? -14.683 -0.097 8.120 1.00 89.94 75 LEU A CA 1
ATOM 594 C C . LEU A 1 75 ? -15.367 -0.449 6.789 1.00 89.94 75 LEU A C 1
ATOM 596 O O . LEU A 1 75 ? -14.779 -0.240 5.726 1.00 89.94 75 LEU A O 1
ATOM 600 N N . ALA A 1 76 ? -16.600 -0.962 6.830 1.00 88.00 76 ALA A N 1
ATOM 601 C CA . ALA A 1 76 ? -17.391 -1.279 5.643 1.00 88.00 76 ALA A CA 1
ATOM 602 C C . ALA A 1 76 ? -17.889 -0.029 4.898 1.00 88.00 76 ALA A C 1
ATOM 604 O O . ALA A 1 76 ? -18.223 -0.111 3.713 1.00 88.00 76 ALA A O 1
ATOM 605 N N . ARG A 1 77 ? -17.933 1.139 5.555 1.00 86.00 77 ARG A N 1
ATOM 606 C CA . ARG A 1 77 ? -18.330 2.401 4.918 1.00 86.00 77 ARG A CA 1
ATOM 607 C C . ARG A 1 77 ? -17.198 2.904 4.024 1.00 86.00 77 ARG A C 1
ATOM 609 O O . ARG A 1 77 ? -16.168 3.388 4.487 1.00 86.00 77 ARG A O 1
ATOM 616 N N . ARG A 1 78 ? -17.402 2.802 2.709 1.00 77.94 78 ARG A N 1
ATOM 617 C CA . ARG A 1 78 ? -16.433 3.238 1.694 1.00 77.94 78 ARG A CA 1
ATOM 618 C C . ARG A 1 78 ? -16.851 4.590 1.111 1.00 77.94 78 ARG A C 1
ATOM 620 O O . ARG A 1 78 ? -17.835 4.636 0.377 1.00 77.94 78 ARG A O 1
ATOM 627 N N . PRO A 1 79 ? -16.119 5.685 1.387 1.00 66.06 79 PRO A N 1
ATOM 628 C CA . PRO A 1 79 ? -16.376 6.971 0.736 1.00 66.06 79 PRO A CA 1
ATOM 629 C C . PRO A 1 79 ? -15.950 6.990 -0.750 1.00 66.06 79 PRO A C 1
ATOM 631 O O . PRO A 1 79 ? -16.342 7.894 -1.485 1.00 66.06 79 PRO A O 1
ATOM 634 N N . GLY A 1 80 ? -15.156 6.008 -1.205 1.00 65.75 80 GLY A N 1
ATOM 635 C CA . GLY A 1 80 ? -14.543 5.959 -2.541 1.00 65.75 80 GLY A CA 1
ATOM 636 C C . GLY A 1 80 ? -15.254 5.098 -3.602 1.00 65.75 80 GLY A C 1
ATOM 637 O O . GLY A 1 80 ? -16.327 4.539 -3.395 1.00 65.75 80 GLY A O 1
ATOM 638 N N . LYS A 1 81 ? -14.611 4.961 -4.775 1.00 64.69 81 LYS A N 1
ATOM 639 C CA . LYS A 1 81 ? -15.154 4.357 -6.019 1.00 64.69 81 LYS A CA 1
ATOM 640 C C . LYS A 1 81 ? -15.361 2.824 -6.008 1.00 64.69 81 LYS A C 1
ATOM 642 O O . LYS A 1 81 ? -15.536 2.240 -7.074 1.00 64.69 81 LYS A O 1
ATOM 647 N N . GLY A 1 82 ? -15.343 2.163 -4.849 1.00 68.38 82 GLY A N 1
ATOM 648 C CA . GLY A 1 82 ? -15.596 0.717 -4.749 1.00 68.38 82 GLY A CA 1
ATOM 649 C C . GLY A 1 82 ? -14.481 -0.182 -5.302 1.00 68.38 82 GLY A C 1
ATOM 650 O O . GLY A 1 82 ? -14.766 -1.275 -5.788 1.00 68.38 82 GLY A O 1
ATOM 651 N N . TYR A 1 83 ? -13.219 0.259 -5.258 1.00 83.94 83 TYR A N 1
ATOM 652 C CA . TYR A 1 83 ? -12.090 -0.634 -5.539 1.00 83.94 83 TYR A CA 1
ATOM 653 C C . TYR A 1 83 ? -11.961 -1.707 -4.453 1.00 83.94 83 TYR A C 1
ATOM 655 O O . TYR A 1 83 ? -12.369 -1.492 -3.312 1.00 83.94 83 TYR A O 1
ATOM 663 N N . ALA A 1 84 ? -11.389 -2.855 -4.826 1.00 88.69 84 ALA A N 1
ATOM 664 C CA . ALA A 1 84 ? -11.100 -3.913 -3.871 1.00 88.69 84 ALA A CA 1
ATOM 665 C C . ALA A 1 84 ? -10.020 -3.438 -2.889 1.00 88.69 84 ALA A C 1
ATOM 667 O O . ALA A 1 84 ? -8.927 -3.062 -3.318 1.00 88.69 84 ALA A O 1
ATOM 668 N N . GLU A 1 85 ? -10.318 -3.471 -1.595 1.00 90.56 85 GLU A N 1
ATOM 669 C CA . GLU A 1 85 ? -9.409 -3.040 -0.532 1.00 90.56 85 GLU A CA 1
ATOM 670 C C . GLU A 1 85 ? -9.527 -3.925 0.715 1.00 90.56 85 GLU A C 1
ATOM 672 O O . GLU A 1 85 ? -10.475 -4.689 0.890 1.00 90.56 85 GLU A O 1
ATOM 677 N N . THR A 1 86 ? -8.531 -3.844 1.591 1.00 93.06 86 THR A N 1
ATOM 678 C CA . THR A 1 86 ? -8.566 -4.475 2.911 1.00 93.06 86 THR A CA 1
ATOM 679 C C . THR A 1 86 ? -8.267 -3.415 3.953 1.00 93.06 86 THR A C 1
ATOM 681 O O . THR A 1 86 ? -7.228 -2.762 3.883 1.00 93.06 86 THR A O 1
ATOM 684 N N . ARG A 1 87 ? -9.170 -3.255 4.921 1.00 92.38 87 ARG A N 1
ATOM 685 C CA . ARG A 1 87 ? -9.048 -2.312 6.034 1.00 92.38 87 ARG A CA 1
ATOM 686 C C . ARG A 1 87 ? 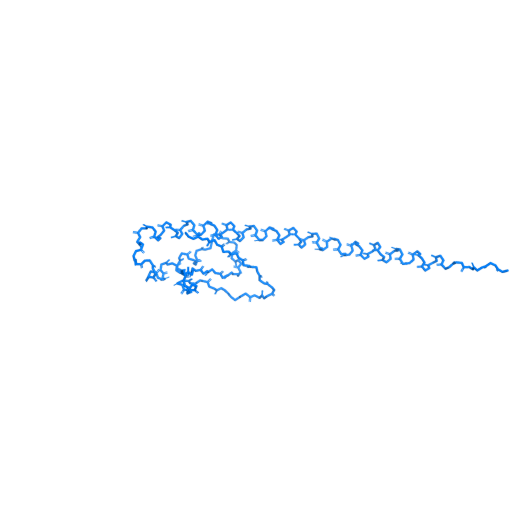-9.073 -3.083 7.345 1.00 92.38 87 ARG A C 1
ATOM 688 O O . ARG A 1 87 ? -9.910 -3.966 7.527 1.00 92.38 87 ARG A O 1
ATOM 695 N N . ARG A 1 88 ? -8.139 -2.771 8.242 1.00 94.31 88 ARG A N 1
ATOM 696 C CA . ARG A 1 88 ? -7.949 -3.479 9.513 1.00 94.31 88 ARG A CA 1
ATOM 697 C C . ARG A 1 88 ? -7.684 -2.491 10.631 1.00 94.31 88 ARG A C 1
ATOM 699 O O . ARG A 1 88 ? -6.923 -1.547 10.442 1.00 94.31 88 ARG A O 1
ATOM 706 N N . ILE A 1 89 ? -8.255 -2.774 11.792 1.00 93.81 89 ILE A N 1
ATOM 707 C CA . ILE A 1 89 ? -7.869 -2.165 13.062 1.00 93.81 89 ILE A CA 1
ATOM 708 C C . ILE A 1 89 ? -7.086 -3.216 13.828 1.00 93.81 89 ILE A C 1
ATOM 710 O O . ILE A 1 89 ? -7.550 -4.347 13.985 1.00 93.81 89 ILE A O 1
ATOM 714 N N . VAL A 1 90 ? -5.899 -2.839 14.286 1.00 93.06 90 VAL A N 1
ATOM 715 C CA . VAL A 1 90 ? -5.044 -3.696 15.101 1.00 93.06 90 VAL A CA 1
ATOM 716 C C . VAL A 1 90 ? -4.807 -3.049 16.455 1.00 93.06 90 VAL A C 1
ATOM 718 O O . VAL A 1 90 ? -4.717 -1.826 16.550 1.00 93.06 90 VAL A O 1
ATOM 721 N N . ASN A 1 91 ? -4.707 -3.861 17.503 1.00 90.50 91 ASN A N 1
ATOM 722 C CA . ASN A 1 91 ? -4.297 -3.373 18.815 1.00 90.50 91 ASN A CA 1
ATOM 723 C C . ASN A 1 91 ? -2.764 -3.280 18.924 1.00 90.50 91 ASN A C 1
ATOM 725 O O . ASN A 1 91 ? -2.015 -3.626 18.007 1.00 90.50 91 ASN A O 1
ATOM 729 N N . THR A 1 92 ? -2.276 -2.853 20.088 1.00 88.50 92 THR A N 1
ATOM 730 C CA . THR A 1 92 ? -0.838 -2.710 20.383 1.00 88.50 92 THR A CA 1
ATOM 731 C C . THR A 1 92 ? -0.061 -4.030 20.369 1.00 88.50 92 THR A C 1
ATOM 733 O O . THR A 1 92 ? 1.163 -4.016 20.248 1.00 88.50 92 THR A O 1
ATOM 736 N N . LYS A 1 93 ? -0.751 -5.174 20.456 1.00 91.56 93 LYS A N 1
ATOM 737 C CA . LYS A 1 93 ? -0.176 -6.521 20.313 1.00 91.56 93 LYS A CA 1
ATOM 738 C C . LYS A 1 93 ? -0.192 -7.016 18.864 1.00 91.56 93 LYS A C 1
ATOM 740 O O . LYS A 1 93 ? 0.199 -8.153 18.609 1.00 91.56 93 LYS A O 1
ATOM 745 N N . ASN A 1 94 ? -0.609 -6.167 17.921 1.00 89.94 94 ASN A N 1
ATOM 746 C CA . ASN A 1 94 ? -0.759 -6.482 16.505 1.00 89.94 94 ASN A CA 1
ATOM 747 C C . ASN A 1 94 ? -1.842 -7.551 16.231 1.00 89.94 94 ASN A C 1
ATOM 749 O O . ASN A 1 94 ? -1.785 -8.263 15.225 1.00 89.94 94 ASN A O 1
ATOM 753 N N . GLU A 1 95 ? -2.825 -7.663 17.129 1.00 92.50 95 GLU A N 1
ATOM 754 C CA . GLU A 1 95 ? -4.007 -8.514 16.978 1.00 92.50 95 GLU A CA 1
ATOM 755 C C . GLU A 1 95 ? -5.085 -7.740 16.214 1.00 92.50 95 GLU A C 1
ATOM 757 O O . GLU A 1 95 ? -5.314 -6.559 16.479 1.00 92.50 95 GLU A O 1
ATOM 762 N N . ILE A 1 96 ? -5.742 -8.392 15.252 1.00 93.62 96 ILE A N 1
ATOM 763 C CA . ILE A 1 96 ? -6.824 -7.780 14.473 1.00 93.62 96 ILE A CA 1
ATOM 764 C C . ILE A 1 96 ? -8.067 -7.691 15.360 1.00 93.62 96 ILE A C 1
ATOM 766 O O . ILE A 1 96 ? -8.610 -8.716 15.763 1.00 93.62 96 ILE A O 1
ATOM 770 N N . ILE A 1 97 ? -8.518 -6.467 15.631 1.00 93.50 97 ILE A N 1
ATOM 771 C CA . ILE A 1 97 ? -9.739 -6.184 16.396 1.00 93.50 97 ILE A CA 1
ATOM 772 C C . ILE A 1 97 ? -10.956 -6.151 15.473 1.00 93.50 97 ILE A C 1
ATOM 774 O O . ILE A 1 97 ? -12.009 -6.681 15.806 1.00 93.50 97 ILE A O 1
ATOM 778 N N . ALA A 1 98 ? -10.807 -5.551 14.292 1.00 93.31 98 ALA A N 1
ATOM 779 C CA . ALA A 1 98 ? -11.847 -5.518 13.272 1.00 93.31 98 ALA A CA 1
ATOM 780 C C . ALA A 1 98 ? -11.226 -5.511 11.874 1.00 93.31 98 ALA A C 1
ATOM 782 O O . ALA A 1 98 ? -10.153 -4.941 11.654 1.00 93.31 98 ALA A O 1
ATOM 783 N N . GLU A 1 99 ? -11.916 -6.127 10.918 1.00 93.56 99 GLU A N 1
ATOM 784 C CA . GLU A 1 99 ? -11.476 -6.216 9.530 1.00 93.56 99 GLU A CA 1
ATOM 785 C C . GLU A 1 99 ? -12.661 -6.107 8.566 1.00 93.56 99 GLU A C 1
ATOM 787 O O . GLU A 1 99 ? -13.712 -6.712 8.766 1.00 93.56 99 GLU A O 1
ATOM 792 N N . ASN A 1 100 ? -12.451 -5.378 7.470 1.00 91.56 100 ASN A N 1
ATOM 793 C CA . ASN A 1 100 ? -13.249 -5.480 6.256 1.00 91.56 100 ASN A CA 1
ATOM 794 C C . ASN A 1 100 ? -12.296 -5.776 5.090 1.00 91.56 100 ASN A C 1
ATOM 796 O O . ASN A 1 100 ? -11.448 -4.944 4.764 1.00 91.56 100 ASN A O 1
ATOM 800 N N . ALA A 1 101 ? -12.388 -6.967 4.495 1.00 91.75 101 ALA A N 1
ATOM 801 C CA . ALA A 1 101 ? -11.415 -7.439 3.513 1.00 91.75 101 ALA A CA 1
ATOM 802 C C . ALA A 1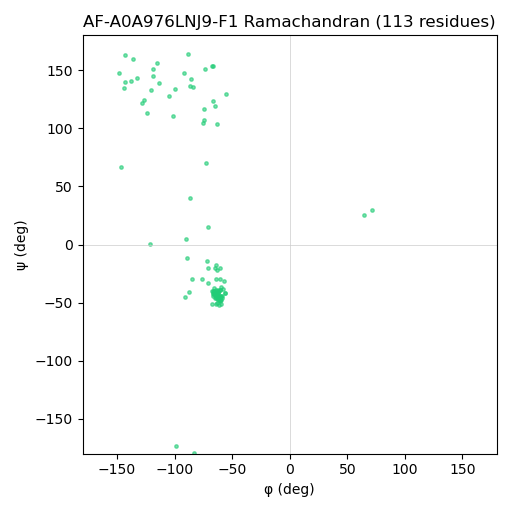 101 ? -12.062 -7.924 2.216 1.00 91.75 101 ALA A C 1
ATOM 804 O O . ALA A 1 101 ? -12.821 -8.893 2.205 1.00 91.75 101 ALA A O 1
ATOM 805 N N . ASP A 1 102 ? -11.667 -7.309 1.104 1.00 91.00 102 ASP A N 1
ATOM 806 C CA . ASP A 1 102 ? -11.892 -7.851 -0.230 1.00 91.00 102 ASP A CA 1
ATOM 807 C C . ASP A 1 102 ? -10.755 -8.777 -0.672 1.00 91.00 10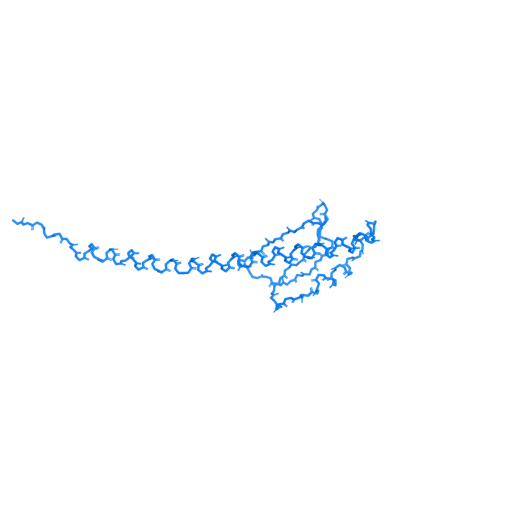2 ASP A C 1
ATOM 809 O O . ASP A 1 102 ? -9.627 -8.743 -0.173 1.00 91.00 102 ASP A O 1
ATOM 813 N N . LYS A 1 103 ? -11.023 -9.574 -1.709 1.00 90.31 103 LYS A N 1
ATOM 814 C CA . LYS A 1 103 ? -9.992 -10.380 -2.362 1.00 90.31 103 LYS A CA 1
ATOM 815 C C . LYS A 1 103 ? -9.092 -9.508 -3.243 1.00 90.31 103 LYS A C 1
ATOM 817 O O . LYS A 1 103 ? -9.463 -9.155 -4.363 1.00 90.31 103 LYS A O 1
ATOM 822 N N . LEU A 1 104 ? -7.879 -9.239 -2.768 1.00 91.50 104 LEU A N 1
ATOM 823 C CA . LEU A 1 104 ? -6.863 -8.491 -3.509 1.00 91.50 104 LEU A CA 1
ATOM 824 C C . LEU A 1 104 ? -6.039 -9.399 -4.429 1.00 91.50 104 LEU A C 1
ATOM 826 O O . LEU A 1 104 ? -5.696 -10.530 -4.078 1.00 91.50 104 LEU A O 1
ATOM 830 N N . LYS A 1 105 ? -5.697 -8.893 -5.618 1.00 92.75 105 LYS A N 1
ATOM 831 C CA . LYS A 1 105 ? -4.717 -9.522 -6.513 1.00 92.75 105 LYS A CA 1
ATOM 832 C C . LYS A 1 105 ? -3.376 -8.801 -6.354 1.00 92.75 105 LYS A C 1
ATOM 834 O O . LYS A 1 105 ? -3.377 -7.573 -6.370 1.00 92.75 105 LYS A O 1
ATOM 839 N N . PRO A 1 106 ? -2.249 -9.520 -6.219 1.00 89.56 106 PRO A N 1
ATOM 840 C CA . PRO A 1 106 ? -0.939 -8.887 -6.166 1.00 89.56 106 PRO A CA 1
ATOM 841 C C . PRO A 1 106 ? -0.583 -8.239 -7.517 1.00 89.56 106 PRO A C 1
ATOM 843 O O . PRO A 1 106 ? -1.036 -8.723 -8.560 1.00 89.56 106 PRO A O 1
ATOM 846 N N . PRO A 1 107 ? 0.271 -7.201 -7.526 1.00 90.88 107 PRO A N 1
ATOM 847 C CA . PRO A 1 107 ? 0.889 -6.548 -6.365 1.00 90.88 107 PRO A CA 1
ATOM 848 C C . PRO A 1 107 ? -0.096 -5.669 -5.571 1.00 90.88 107 PRO A C 1
ATOM 850 O O . PRO A 1 107 ? -1.040 -5.126 -6.136 1.00 90.88 107 PRO A O 1
ATOM 853 N N . VAL A 1 108 ? 0.143 -5.521 -4.263 1.00 92.44 108 VAL A N 1
ATOM 854 C CA . VAL A 1 108 ? -0.681 -4.701 -3.353 1.00 92.44 108 VAL A CA 1
ATOM 855 C C . VAL A 1 108 ? 0.137 -3.569 -2.733 1.00 92.44 108 VAL A C 1
ATOM 857 O O . VAL A 1 108 ? 1.346 -3.700 -2.546 1.00 92.44 108 VAL A O 1
ATOM 860 N N . ILE A 1 109 ? -0.534 -2.465 -2.403 1.00 92.69 109 ILE A N 1
ATOM 861 C CA . ILE A 1 109 ? 0.023 -1.337 -1.648 1.00 92.69 109 ILE A CA 1
ATOM 862 C C . ILE A 1 109 ? -0.707 -1.285 -0.307 1.00 92.69 109 ILE A C 1
ATOM 864 O O . ILE A 1 109 ? -1.917 -1.485 -0.258 1.00 92.69 109 ILE A O 1
ATOM 868 N N . MET A 1 110 ? 0.030 -1.023 0.768 1.00 93.25 110 MET A N 1
ATOM 869 C CA . MET A 1 110 ? -0.505 -0.913 2.123 1.00 93.25 110 MET A CA 1
ATOM 870 C C . MET A 1 110 ? 0.045 0.348 2.789 1.00 93.25 110 MET A C 1
ATOM 872 O O . MET A 1 110 ? 1.212 0.696 2.569 1.00 93.25 110 MET A O 1
ATOM 876 N N . ARG A 1 111 ? -0.792 1.011 3.589 1.00 94.12 111 ARG A N 1
ATOM 877 C CA . ARG A 1 111 ? -0.434 2.093 4.516 1.00 94.12 111 ARG A CA 1
ATOM 878 C C . ARG A 1 111 ? -1.135 1.877 5.850 1.00 94.12 111 ARG A C 1
ATOM 880 O O . ARG A 1 111 ? -2.100 1.119 5.922 1.00 94.12 111 ARG A O 1
ATOM 887 N N . SER A 1 112 ? -0.607 2.506 6.889 1.00 92.38 112 SER A N 1
ATOM 888 C CA . SER A 1 112 ? -1.096 2.403 8.260 1.00 92.38 112 SER A CA 1
ATOM 889 C C . SER A 1 112 ? -0.939 3.753 8.939 1.00 92.38 112 SER A C 1
ATOM 891 O O . SER A 1 112 ? 0.141 4.331 8.858 1.00 92.38 112 SER A O 1
ATOM 893 N N . SER A 1 113 ? -1.973 4.188 9.650 1.00 92.62 113 SER A N 1
ATOM 894 C CA . SER A 1 113 ? -1.911 5.332 10.559 1.00 92.62 113 SER A CA 1
ATOM 895 C C . SER A 1 113 ? -2.140 4.860 11.996 1.00 92.62 113 SER A C 1
ATOM 897 O O . SER A 1 113 ? -2.723 3.794 12.216 1.00 92.62 113 SER A O 1
ATOM 899 N N . TYR A 1 114 ? -1.648 5.633 12.959 1.00 85.88 114 TYR A N 1
ATOM 900 C CA . TYR A 1 114 ? -1.828 5.373 14.385 1.00 85.88 114 TYR A CA 1
ATOM 901 C C . TYR A 1 114 ? -3.069 6.097 14.906 1.00 85.88 114 TYR A C 1
ATOM 903 O O . TYR A 1 114 ? -3.416 7.166 14.409 1.00 85.88 114 TYR A O 1
ATOM 911 N N . LEU A 1 115 ? -3.720 5.476 15.891 1.00 76.50 115 LEU A N 1
ATOM 912 C CA . LEU A 1 115 ? -4.896 6.000 16.588 1.00 76.50 115 LEU A CA 1
ATOM 913 C C . LEU A 1 115 ? -4.510 6.893 17.769 1.00 76.50 115 LEU A C 1
ATOM 915 O O . LEU A 1 115 ? -3.460 6.613 18.394 1.00 76.50 115 LEU A O 1
#

Radius of gyration: 25.3 Å; Cα contacts (8 Å, |Δi|>4): 67; chains: 1; bounding box: 63×20×76 Å

Solvent-accessible surface area (backbone atoms only — not comparable to full-atom values): 6951 Å² total; per-residue (Å²): 136,81,84,80,74,65,58,68,58,53,52,52,50,52,50,50,49,55,51,49,48,56,67,46,50,56,59,51,51,52,49,52,56,52,49,52,53,53,52,51,52,48,40,52,51,29,44,55,50,22,57,55,47,38,56,58,34,69,76,38,76,88,54,47,80,74,41,30,69,64,49,25,53,55,58,62,61,68,96,65,95,76,72,77,51,71,48,73,44,61,50,100,86,70,47,78,53,28,62,33,74,48,87,74,67,85,86,81,87,87,68,83,55,78,109

pLDDT: mean 88.93, std 9.3, range [44.72, 97.88]